Protein AF-A0A2W6S9N1-F1 (afdb_monomer)

Secondary structure (DSSP, 8-state):
--HHHHHHHHHHHHHHHHHHHHHHHT-SSHHHHHHHHHHHHHHHHHHHHHHHHHHIIIIIHHHHHHSS-GGGHHHHHHHHHHHHHHHHHHHHHHHHHTT----HHHHHHHHHHHHHHHHHHHHHHT-HHHHHHHT-EETTEEHHHHHHHHHHHHHHHHHHHHHHTT--

Solvent-accessible surface area (backbone atoms only — not comparable to full-atom values): 8745 Å² total; per-residue (Å²): 139,64,63,78,79,49,43,66,56,59,50,49,38,53,49,32,21,54,38,18,49,56,24,24,77,51,34,94,36,76,23,14,21,52,37,18,47,49,35,19,50,51,34,50,53,50,47,50,52,54,49,50,58,54,48,47,65,64,57,46,46,61,53,20,64,76,68,66,54,55,79,51,54,56,58,53,48,28,52,49,40,50,50,52,46,54,52,50,51,53,53,49,55,54,46,63,73,67,68,39,82,30,57,76,51,32,53,51,32,37,52,38,49,50,51,49,45,50,51,51,35,51,59,47,63,55,45,67,72,60,49,55,60,39,62,38,64,64,80,99,42,42,42,49,58,53,54,53,50,52,40,48,50,51,35,37,52,38,23,54,52,44,53,57,66,78,79,113

Foldseek 3Di:
DCVVVCVVVLVLLVLLLVLLCVLLVLAPAPLLNLLSPLLSVLSVLVSVLVVLVVCCVPPVVVVCVVVVVVVCSLVVSLVSLVVSLVVLVVSVVVSVVVVSDDDPLSVVLSVLSNVLSVLSNCVSNPPVVVVVQQQDDPDPDGNVVVSNCVSSVSSSVSSVVSNVVNVD

Structure (mmCIF, N/CA/C/O backbone):
data_AF-A0A2W6S9N1-F1
#
_entry.id   AF-A0A2W6S9N1-F1
#
loop_
_atom_site.group_PDB
_atom_site.id
_atom_site.type_symbol
_atom_site.label_atom_id
_atom_site.label_alt_id
_atom_site.label_comp_id
_atom_site.label_asym_id
_atom_site.label_entity_id
_atom_site.label_seq_id
_atom_site.pdbx_PDB_ins_code
_atom_site.Cartn_x
_atom_site.Cartn_y
_atom_site.Cartn_z
_atom_site.occupancy
_atom_site.B_iso_or_equiv
_atom_site.auth_seq_id
_atom_site.auth_comp_id
_atom_site.auth_asym_id
_atom_site.auth_atom_id
_atom_site.pdbx_PDB_model_num
ATOM 1 N N . MET A 1 1 ? -0.135 9.521 -24.027 1.00 47.09 1 MET A N 1
ATOM 2 C CA . MET A 1 1 ? -0.986 9.809 -22.852 1.00 47.09 1 MET A CA 1
ATOM 3 C C . MET A 1 1 ? -1.585 8.495 -22.353 1.00 47.09 1 MET A C 1
ATOM 5 O O . MET A 1 1 ? -2.661 8.127 -22.794 1.00 47.09 1 MET A O 1
ATOM 9 N N . ASP A 1 2 ? -0.887 7.772 -21.468 1.00 56.91 2 ASP A N 1
ATOM 10 C CA . ASP A 1 2 ? -1.373 6.517 -20.845 1.00 56.91 2 ASP A CA 1
ATOM 11 C C . ASP A 1 2 ? -1.756 6.694 -19.357 1.00 56.91 2 ASP A C 1
ATOM 13 O O . ASP A 1 2 ? -2.101 5.728 -18.682 1.00 56.91 2 ASP A O 1
ATOM 17 N N . LEU A 1 3 ? -1.753 7.930 -18.835 1.00 56.88 3 LEU A N 1
ATOM 18 C CA . LEU A 1 3 ? -2.130 8.256 -17.447 1.00 56.88 3 LEU A CA 1
ATOM 19 C C . LEU A 1 3 ? -3.513 7.707 -17.059 1.00 56.88 3 LEU A C 1
ATOM 21 O O . LEU A 1 3 ? -3.687 7.195 -15.955 1.00 56.88 3 LEU A O 1
ATOM 25 N N . LEU A 1 4 ? -4.472 7.724 -17.991 1.00 62.16 4 LEU A N 1
ATOM 26 C CA . LEU A 1 4 ? -5.823 7.189 -17.780 1.00 62.16 4 LEU A CA 1
ATOM 27 C C . LEU A 1 4 ? -5.837 5.682 -17.483 1.00 62.16 4 LEU A C 1
ATOM 29 O O . LEU A 1 4 ? -6.702 5.219 -16.746 1.00 62.16 4 LEU A O 1
ATOM 33 N N . ARG A 1 5 ? -4.868 4.911 -17.998 1.00 69.12 5 ARG A N 1
ATOM 34 C CA . ARG A 1 5 ? -4.779 3.463 -17.738 1.00 69.12 5 ARG A CA 1
ATOM 35 C C . ARG A 1 5 ? -4.279 3.152 -16.329 1.00 69.12 5 ARG A C 1
ATOM 37 O O . ARG A 1 5 ? -4.598 2.093 -15.794 1.00 69.12 5 ARG A O 1
ATOM 44 N N . PHE A 1 6 ? -3.520 4.067 -15.725 1.00 73.38 6 PHE A N 1
ATOM 45 C CA . PHE A 1 6 ? -2.948 3.891 -14.388 1.00 73.38 6 PHE A CA 1
ATOM 46 C C . PHE A 1 6 ? -3.703 4.649 -13.292 1.00 73.38 6 PHE A C 1
ATOM 48 O O . PHE A 1 6 ? -3.564 4.303 -12.118 1.00 73.38 6 PHE A O 1
ATOM 55 N N . ALA A 1 7 ? -4.554 5.614 -13.658 1.00 77.69 7 ALA A N 1
ATOM 56 C CA . ALA A 1 7 ? -5.423 6.355 -12.742 1.00 77.69 7 ALA A CA 1
ATOM 57 C C . ALA A 1 7 ? -6.192 5.467 -11.738 1.00 77.69 7 ALA A C 1
ATOM 59 O O . ALA A 1 7 ? -6.211 5.824 -10.557 1.00 77.69 7 ALA A O 1
ATOM 60 N N . PRO A 1 8 ? -6.736 4.287 -12.115 1.00 84.19 8 PRO A N 1
ATOM 61 C CA . PRO A 1 8 ? -7.420 3.414 -11.162 1.00 84.19 8 PRO A CA 1
ATOM 62 C C . PRO A 1 8 ? -6.541 2.974 -9.985 1.00 84.19 8 PRO A C 1
ATOM 64 O O . PRO A 1 8 ? -7.036 2.846 -8.870 1.00 84.19 8 PRO A O 1
ATOM 67 N N . PHE A 1 9 ? -5.233 2.789 -10.197 1.00 85.62 9 PHE A N 1
ATOM 68 C CA . PHE A 1 9 ? -4.315 2.405 -9.124 1.00 85.62 9 PHE A CA 1
ATOM 69 C C . PHE A 1 9 ? -4.069 3.568 -8.169 1.00 85.62 9 PHE A C 1
ATOM 71 O O . PHE A 1 9 ? -4.184 3.387 -6.963 1.00 85.62 9 PHE A O 1
ATOM 78 N N . PHE A 1 10 ? -3.797 4.770 -8.684 1.00 87.06 10 PHE A N 1
ATOM 79 C CA . PHE A 1 10 ? -3.627 5.958 -7.839 1.00 87.06 10 PHE A CA 1
ATOM 80 C C . PHE A 1 10 ? -4.865 6.206 -6.972 1.00 87.06 10 PHE A C 1
ATOM 82 O O . PHE A 1 10 ? -4.745 6.420 -5.766 1.00 87.06 10 PHE A O 1
ATOM 89 N N . ILE A 1 11 ? -6.054 6.083 -7.571 1.00 89.56 11 ILE A N 1
ATOM 90 C CA . ILE A 1 11 ? -7.327 6.186 -6.857 1.00 89.56 11 ILE A CA 1
ATOM 91 C C . ILE A 1 11 ? -7.436 5.086 -5.797 1.00 89.56 11 ILE A C 1
ATOM 93 O O . ILE A 1 11 ? -7.769 5.389 -4.656 1.00 89.56 11 ILE A O 1
ATOM 97 N N . ALA A 1 12 ? -7.115 3.830 -6.123 1.00 91.75 12 ALA A N 1
ATOM 98 C CA . ALA A 1 12 ? -7.191 2.724 -5.169 1.00 91.75 12 ALA A CA 1
ATOM 99 C C . ALA A 1 12 ? -6.290 2.940 -3.939 1.00 91.75 12 ALA A C 1
ATOM 101 O O . ALA A 1 12 ? -6.754 2.765 -2.813 1.00 91.75 12 ALA A O 1
ATOM 102 N N . TYR A 1 13 ? -5.039 3.372 -4.128 1.00 91.25 13 TYR A N 1
ATOM 103 C CA . TYR A 1 13 ? -4.127 3.683 -3.018 1.00 91.25 13 TYR A CA 1
ATOM 104 C C . TYR A 1 13 ? -4.609 4.876 -2.193 1.00 91.25 13 TYR A C 1
ATOM 106 O O . TYR A 1 13 ? -4.607 4.807 -0.964 1.00 91.25 13 TYR A O 1
ATOM 114 N N . ALA A 1 14 ? -5.059 5.951 -2.847 1.00 92.19 14 ALA A N 1
ATOM 115 C CA . ALA A 1 14 ? -5.585 7.126 -2.159 1.00 92.19 14 ALA A CA 1
ATOM 116 C C . ALA A 1 14 ? -6.833 6.779 -1.332 1.00 92.19 14 ALA A C 1
ATOM 118 O O . ALA A 1 14 ? -6.927 7.143 -0.159 1.00 92.19 14 ALA A O 1
ATOM 119 N N . VAL A 1 15 ? -7.764 6.010 -1.904 1.00 94.75 15 VAL A N 1
ATOM 120 C CA . VAL A 1 15 ? -8.954 5.515 -1.204 1.00 94.75 15 VAL A CA 1
ATOM 121 C C . VAL A 1 15 ? -8.553 4.626 -0.028 1.00 94.75 15 VAL A C 1
ATOM 123 O O . VAL A 1 15 ? -9.042 4.845 1.078 1.00 94.75 15 VAL A O 1
ATOM 126 N N . ALA A 1 16 ? -7.634 3.677 -0.215 1.00 94.38 16 ALA A N 1
ATOM 127 C CA . ALA A 1 16 ? -7.158 2.806 0.858 1.00 94.38 16 ALA A CA 1
ATOM 128 C C . ALA A 1 16 ? -6.504 3.593 2.005 1.00 94.38 16 ALA A C 1
ATOM 130 O O . ALA A 1 16 ? -6.765 3.309 3.177 1.00 94.38 16 ALA A O 1
ATOM 131 N N . ALA A 1 17 ? -5.703 4.613 1.688 1.00 93.62 17 ALA A N 1
ATOM 132 C CA . ALA A 1 17 ? -5.088 5.490 2.678 1.00 93.62 17 ALA A CA 1
ATOM 133 C C . ALA A 1 17 ? -6.151 6.284 3.454 1.00 93.62 17 ALA A C 1
ATOM 135 O O . ALA A 1 17 ? -6.155 6.269 4.684 1.00 93.62 17 ALA A O 1
ATOM 136 N N . LEU A 1 18 ? -7.114 6.900 2.758 1.00 94.62 18 LEU A N 1
ATOM 137 C CA . LEU A 1 18 ? -8.213 7.646 3.384 1.00 94.62 18 LEU A CA 1
ATOM 138 C C . LEU A 1 18 ? -9.111 6.756 4.253 1.00 94.62 18 LEU A C 1
ATOM 140 O O . LEU A 1 18 ? -9.540 7.171 5.331 1.00 94.62 18 LEU A O 1
ATOM 144 N N . LEU A 1 19 ? -9.410 5.536 3.806 1.00 94.75 19 LEU A N 1
ATOM 145 C CA . LEU A 1 19 ? -10.167 4.562 4.592 1.00 94.75 19 LEU A CA 1
ATOM 146 C C . LEU A 1 19 ? -9.383 4.116 5.829 1.00 94.75 19 LEU A C 1
ATOM 148 O O . LEU A 1 19 ? -9.977 3.989 6.896 1.00 94.75 19 LEU A O 1
ATOM 152 N N . SER A 1 20 ? -8.064 3.949 5.719 1.00 93.25 20 SER A N 1
ATOM 153 C CA . SER A 1 20 ? -7.189 3.603 6.848 1.00 93.25 20 SER A CA 1
ATOM 154 C C . SER A 1 20 ? -7.103 4.734 7.882 1.00 93.25 20 SER A C 1
ATOM 156 O O . SER A 1 20 ? -7.130 4.479 9.086 1.00 93.25 20 SER A O 1
ATOM 158 N N . ILE A 1 21 ? -7.088 5.996 7.436 1.00 93.75 21 ILE A N 1
ATOM 159 C CA . ILE A 1 21 ? -7.209 7.162 8.328 1.00 93.75 21 ILE A CA 1
ATOM 160 C C . ILE A 1 21 ? -8.554 7.111 9.053 1.00 93.75 21 ILE A C 1
ATOM 162 O O . ILE A 1 21 ? -8.587 7.124 10.276 1.00 93.75 21 ILE A O 1
ATOM 166 N N . ARG A 1 22 ? -9.666 6.933 8.334 1.00 93.19 22 ARG A N 1
ATOM 167 C CA . ARG A 1 22 ? -10.991 6.827 8.969 1.00 93.19 22 ARG A CA 1
ATOM 168 C C . ARG A 1 22 ? -11.123 5.627 9.915 1.00 93.19 22 ARG A C 1
ATOM 170 O O . ARG A 1 22 ? -11.847 5.701 10.904 1.00 93.19 22 ARG A O 1
ATOM 177 N N . ALA A 1 23 ? -10.449 4.517 9.626 1.00 91.31 23 ALA A N 1
ATOM 178 C CA . ALA A 1 23 ? -10.408 3.345 10.498 1.00 91.31 23 ALA A CA 1
ATOM 179 C C . ALA A 1 23 ? -9.583 3.590 11.774 1.00 91.31 23 ALA A C 1
ATOM 181 O O . ALA A 1 23 ? -9.795 2.911 12.775 1.00 91.31 23 ALA A O 1
ATOM 182 N N . THR A 1 24 ? -8.687 4.585 11.769 1.00 91.00 24 THR A N 1
ATOM 183 C CA . THR A 1 24 ? -7.970 5.037 12.970 1.00 91.00 24 THR A CA 1
ATOM 184 C C . THR A 1 24 ? -8.934 5.625 13.991 1.00 91.00 24 THR A C 1
ATOM 186 O O . THR A 1 24 ? -8.830 5.308 15.174 1.00 91.00 24 THR A O 1
ATOM 189 N N . ASP A 1 25 ? -9.876 6.459 13.556 1.00 89.31 25 ASP A N 1
ATOM 190 C CA . ASP A 1 25 ? -10.799 7.132 14.476 1.00 89.31 25 ASP A CA 1
ATOM 191 C C . ASP A 1 25 ? -11.795 6.142 15.090 1.00 89.31 25 ASP A C 1
ATOM 193 O O . ASP A 1 25 ? -12.089 6.224 16.281 1.00 89.31 25 ASP A O 1
ATOM 197 N N . ARG A 1 26 ? -12.205 5.141 14.302 1.00 86.62 26 ARG A N 1
ATOM 198 C CA . ARG A 1 26 ? -13.137 4.069 14.695 1.00 86.62 26 ARG A CA 1
ATOM 199 C C . ARG A 1 26 ? -12.477 2.864 15.368 1.00 86.62 26 ARG A C 1
ATOM 201 O O . ARG A 1 26 ? -13.141 1.886 15.689 1.00 86.62 26 ARG A O 1
ATOM 208 N N . ALA A 1 27 ? -11.155 2.867 15.536 1.00 87.00 27 ALA A N 1
ATOM 209 C CA . ALA A 1 27 ? -10.476 1.705 16.093 1.00 87.00 27 ALA A CA 1
ATOM 210 C C . ALA A 1 27 ? -10.731 1.597 17.613 1.00 87.00 27 ALA A C 1
ATOM 212 O O . ALA A 1 27 ? -10.460 2.553 18.349 1.00 87.00 27 ALA A O 1
ATOM 213 N N . PRO A 1 28 ? -11.128 0.414 18.122 1.00 82.31 28 PRO A N 1
ATOM 214 C CA . PRO A 1 28 ? -11.598 0.253 19.501 1.00 82.31 28 PRO A CA 1
ATOM 215 C C . PRO A 1 28 ? -10.488 0.395 20.548 1.00 82.31 28 PRO A C 1
ATOM 217 O O . PRO A 1 28 ? -10.752 0.653 21.715 1.00 82.31 28 PRO A O 1
ATOM 220 N N . SER A 1 29 ? -9.220 0.237 20.156 1.00 84.88 29 SER A N 1
ATOM 221 C CA . SER A 1 29 ? -8.083 0.291 21.080 1.00 84.88 29 SER A CA 1
ATOM 222 C C . SER A 1 29 ? -6.999 1.243 20.578 1.00 84.88 29 SER A C 1
ATOM 224 O O . SER A 1 29 ? -6.764 1.302 19.368 1.00 84.88 29 SER A O 1
ATOM 226 N N . PRO A 1 30 ? -6.265 1.939 21.469 1.00 84.81 30 PRO A N 1
ATOM 227 C CA . PRO A 1 30 ? -5.152 2.811 21.082 1.00 84.81 30 PRO A CA 1
ATOM 228 C C . PRO A 1 30 ? -4.099 2.105 20.218 1.00 84.81 30 PRO A C 1
ATOM 230 O O . PRO A 1 30 ? -3.519 2.719 19.325 1.00 84.81 30 PRO A O 1
ATOM 233 N N . GLY A 1 31 ? -3.883 0.806 20.451 1.00 85.00 31 GLY A N 1
ATOM 234 C CA . GLY A 1 31 ? -3.014 -0.030 19.628 1.00 85.00 31 GLY A CA 1
ATOM 235 C C . GLY A 1 31 ? -3.509 -0.165 18.188 1.00 85.00 31 GLY A C 1
ATOM 236 O O . GLY A 1 31 ? -2.766 0.126 17.2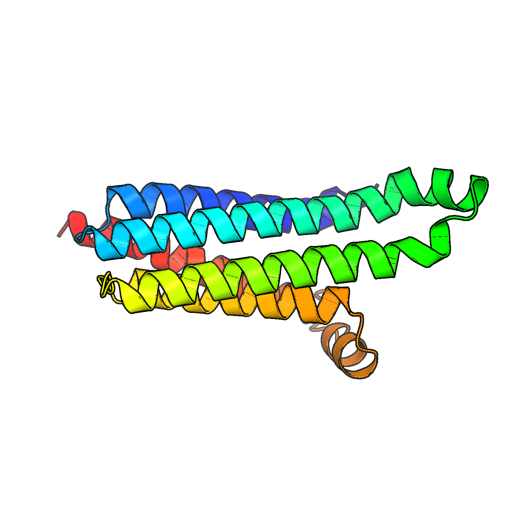54 1.00 85.00 31 GLY A O 1
ATOM 237 N N . ALA A 1 32 ? -4.792 -0.493 18.001 1.00 86.75 32 ALA A N 1
ATOM 238 C CA . ALA A 1 32 ? -5.407 -0.562 16.674 1.00 86.75 32 ALA A CA 1
ATOM 239 C C . ALA A 1 32 ? -5.331 0.783 15.930 1.00 86.75 32 ALA A C 1
ATOM 241 O O . ALA A 1 32 ? -5.039 0.801 14.736 1.00 86.75 32 ALA A O 1
ATOM 242 N N . ARG A 1 33 ? -5.516 1.912 16.633 1.00 88.94 33 ARG A N 1
ATOM 243 C CA . ARG A 1 33 ? -5.376 3.256 16.038 1.00 88.94 33 ARG A CA 1
ATOM 244 C C . ARG A 1 33 ? -3.959 3.489 15.518 1.00 88.94 33 ARG A C 1
ATOM 246 O O . ARG A 1 33 ? -3.785 3.959 14.399 1.00 88.94 33 ARG A O 1
ATOM 253 N N . ARG A 1 34 ? -2.935 3.135 16.305 1.00 88.69 34 ARG A N 1
ATOM 254 C CA . ARG A 1 34 ? -1.527 3.251 15.878 1.00 88.69 34 ARG A CA 1
ATOM 255 C C . ARG A 1 34 ? -1.252 2.404 14.638 1.00 88.69 34 ARG A C 1
ATOM 257 O O . ARG A 1 34 ? -0.652 2.912 13.699 1.00 88.69 34 ARG A O 1
ATOM 264 N N . LEU A 1 35 ? -1.741 1.163 14.606 1.00 89.38 35 LEU A N 1
ATOM 265 C CA . LEU A 1 35 ? -1.588 0.279 13.447 1.00 89.38 35 LEU A CA 1
ATOM 266 C C . LEU A 1 35 ? -2.242 0.869 12.188 1.00 89.38 35 LEU A C 1
ATOM 268 O O . LEU A 1 35 ? -1.603 0.901 11.140 1.00 89.38 35 LEU A O 1
ATOM 272 N N . TRP A 1 36 ? -3.464 1.399 12.285 1.00 92.56 36 TRP A N 1
ATOM 273 C CA . TRP A 1 36 ? -4.141 2.037 11.151 1.00 92.56 36 TRP A CA 1
ATOM 274 C C . TRP A 1 36 ? -3.429 3.298 10.647 1.00 92.56 36 TRP A C 1
ATOM 276 O O . TRP A 1 36 ? -3.312 3.479 9.434 1.00 92.56 36 TRP A O 1
ATOM 286 N N . ARG A 1 37 ? -2.865 4.119 11.546 1.00 91.25 37 ARG A N 1
ATOM 287 C CA . ARG A 1 37 ? -2.001 5.252 11.160 1.00 91.25 37 ARG A CA 1
ATOM 288 C C . ARG A 1 37 ? -0.767 4.785 10.401 1.00 91.25 37 ARG A C 1
ATOM 290 O O . ARG A 1 37 ? -0.412 5.383 9.391 1.00 91.25 37 ARG A O 1
ATOM 297 N N . THR A 1 38 ? -0.132 3.708 10.855 1.00 90.25 38 THR A N 1
ATOM 298 C CA . THR A 1 38 ? 1.019 3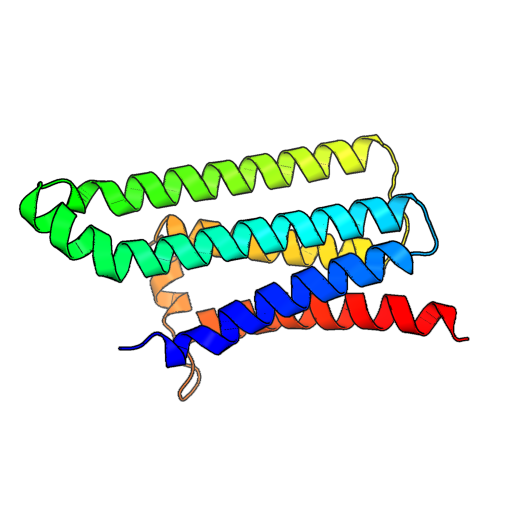.121 10.162 1.00 90.25 38 THR A CA 1
ATOM 299 C C . THR A 1 38 ? 0.638 2.589 8.786 1.00 90.25 38 THR A C 1
ATOM 301 O O . THR A 1 38 ? 1.352 2.859 7.828 1.00 90.25 38 THR A O 1
ATOM 304 N N . VAL A 1 39 ? -0.498 1.899 8.652 1.00 92.12 39 VAL A N 1
ATOM 305 C CA . VAL A 1 39 ? -1.008 1.448 7.345 1.00 92.12 39 VAL A CA 1
ATOM 306 C C . VAL A 1 39 ? -1.241 2.636 6.411 1.00 92.12 39 VAL A C 1
ATOM 308 O O . VAL A 1 39 ? -0.766 2.616 5.279 1.00 92.12 39 VAL A O 1
ATOM 311 N N . ALA A 1 40 ? -1.913 3.690 6.884 1.00 93.88 40 ALA A N 1
ATOM 312 C CA . ALA A 1 40 ? -2.147 4.898 6.095 1.00 93.88 40 ALA A CA 1
ATOM 313 C C . ALA A 1 40 ? -0.834 5.558 5.644 1.00 93.88 40 ALA A C 1
ATOM 315 O O . ALA A 1 40 ? -0.701 5.928 4.479 1.00 93.88 40 ALA A O 1
ATOM 316 N N . PHE A 1 41 ? 0.146 5.653 6.547 1.00 91.75 41 PHE A N 1
ATOM 317 C CA . PHE A 1 41 ? 1.473 6.181 6.241 1.00 91.75 41 PHE A CA 1
ATOM 318 C C . PHE A 1 41 ? 2.192 5.349 5.169 1.00 91.75 41 PHE A C 1
ATOM 320 O O . PHE A 1 41 ? 2.675 5.908 4.188 1.00 91.75 41 PHE A O 1
ATOM 327 N N . LEU A 1 42 ? 2.210 4.017 5.304 1.00 90.44 42 LEU A N 1
ATOM 328 C CA . LEU A 1 42 ? 2.825 3.124 4.316 1.00 90.44 42 LEU A CA 1
ATOM 329 C C . LEU A 1 42 ? 2.143 3.220 2.945 1.00 90.44 42 LEU A C 1
ATOM 331 O O . LEU A 1 42 ? 2.825 3.250 1.925 1.00 90.44 42 LEU A O 1
ATOM 335 N N . LEU A 1 43 ? 0.811 3.309 2.903 1.00 92.50 43 LEU A N 1
ATOM 336 C CA . LEU A 1 43 ? 0.067 3.472 1.651 1.00 92.50 43 LEU A CA 1
ATOM 337 C C . LEU A 1 43 ? 0.355 4.813 0.970 1.00 92.50 43 LEU A C 1
ATOM 339 O O . LEU A 1 43 ? 0.487 4.850 -0.250 1.00 92.50 43 LEU A O 1
ATOM 343 N N . ALA A 1 44 ? 0.481 5.901 1.735 1.00 90.69 44 ALA A N 1
ATOM 344 C CA . ALA A 1 44 ? 0.863 7.204 1.193 1.00 90.69 44 ALA A CA 1
ATOM 345 C C . ALA A 1 44 ? 2.285 7.176 0.612 1.00 90.69 44 ALA A C 1
ATOM 347 O O . ALA A 1 44 ? 2.532 7.698 -0.472 1.00 90.69 44 ALA A O 1
ATOM 348 N N . LEU A 1 45 ? 3.207 6.509 1.303 1.00 86.38 45 LEU A N 1
ATOM 349 C CA . LEU A 1 45 ? 4.584 6.329 0.858 1.00 86.38 45 LEU A CA 1
ATOM 350 C C . LEU A 1 45 ? 4.664 5.518 -0.446 1.00 86.38 45 LEU A C 1
ATOM 352 O O . LEU A 1 45 ? 5.367 5.906 -1.375 1.00 86.38 45 LEU A O 1
ATOM 356 N N . LEU A 1 46 ? 3.878 4.443 -0.547 1.00 88.38 46 LEU A N 1
ATOM 357 C CA . LEU A 1 46 ? 3.744 3.644 -1.767 1.00 88.38 46 LEU A CA 1
ATOM 358 C C . LEU A 1 46 ? 3.071 4.406 -2.914 1.00 88.38 46 LEU A C 1
ATOM 360 O O . LEU A 1 46 ? 3.433 4.228 -4.072 1.00 88.38 46 LEU A O 1
ATOM 364 N N . LEU A 1 47 ? 2.110 5.281 -2.612 1.00 89.25 47 LEU A N 1
ATOM 365 C CA . LEU A 1 47 ? 1.496 6.152 -3.612 1.00 89.25 47 LEU A CA 1
ATOM 366 C C . LEU A 1 47 ? 2.530 7.113 -4.219 1.00 89.25 47 LEU A C 1
ATOM 368 O O . LEU A 1 47 ? 2.544 7.306 -5.435 1.00 89.25 47 LEU A O 1
ATOM 372 N N . ILE A 1 48 ? 3.403 7.684 -3.382 1.00 84.50 48 ILE A N 1
ATOM 373 C CA . ILE A 1 48 ? 4.506 8.548 -3.823 1.00 84.50 48 ILE A CA 1
ATOM 374 C C . ILE A 1 48 ? 5.506 7.748 -4.658 1.00 84.50 48 ILE A C 1
ATOM 376 O O . ILE A 1 48 ? 5.872 8.190 -5.741 1.00 84.50 48 ILE A O 1
ATOM 380 N N . GLU A 1 49 ? 5.912 6.565 -4.195 1.00 83.06 49 GLU A N 1
ATOM 381 C CA . GLU A 1 49 ? 6.796 5.656 -4.936 1.00 83.06 49 GLU A CA 1
ATOM 382 C C . GLU A 1 49 ? 6.255 5.373 -6.342 1.00 83.06 49 GLU A C 1
ATOM 384 O O . GLU A 1 49 ? 6.945 5.584 -7.341 1.00 83.06 49 GLU A O 1
ATOM 389 N N . LYS A 1 50 ? 4.969 5.028 -6.435 1.00 83.38 50 LYS A N 1
ATOM 390 C CA . LYS A 1 50 ? 4.314 4.748 -7.710 1.00 83.38 50 LYS A CA 1
ATOM 391 C C . LYS A 1 50 ? 4.200 5.983 -8.600 1.00 83.38 50 LYS A C 1
ATOM 393 O O . LYS A 1 50 ? 4.338 5.877 -9.820 1.00 83.38 50 LYS A O 1
ATOM 398 N N . ALA A 1 51 ? 3.958 7.153 -8.010 1.00 82.06 51 ALA A N 1
ATOM 399 C CA . ALA A 1 51 ? 3.970 8.415 -8.740 1.00 82.06 51 ALA A CA 1
ATOM 400 C C . ALA A 1 51 ? 5.365 8.705 -9.307 1.00 82.06 51 ALA A C 1
ATOM 402 O O . ALA A 1 51 ? 5.463 9.055 -10.480 1.00 82.06 51 ALA A O 1
ATOM 403 N N . LEU A 1 52 ? 6.424 8.488 -8.519 1.00 76.12 52 LEU A N 1
ATOM 404 C CA . LEU A 1 52 ? 7.816 8.662 -8.935 1.00 76.12 52 LEU A CA 1
ATOM 405 C C . LEU A 1 52 ? 8.213 7.704 -10.056 1.00 76.12 52 LEU A C 1
ATOM 407 O O . LEU A 1 52 ? 8.896 8.122 -10.989 1.00 76.12 52 LEU A O 1
ATOM 411 N N . GLU A 1 53 ? 7.774 6.442 -10.018 1.00 74.44 53 GLU A N 1
ATOM 412 C CA . GLU A 1 53 ? 8.016 5.514 -11.126 1.00 74.44 53 GLU A CA 1
ATOM 413 C C . GLU A 1 53 ? 7.423 6.038 -12.438 1.00 74.44 53 GLU A C 1
ATOM 415 O O . GLU A 1 53 ? 8.086 6.023 -13.477 1.00 74.44 53 GLU A O 1
ATOM 420 N N . GLN A 1 54 ? 6.196 6.558 -12.388 1.00 73.00 54 GLN A N 1
ATOM 421 C CA . GLN A 1 54 ? 5.502 7.061 -13.571 1.00 73.00 54 GLN A CA 1
ATOM 422 C C . GLN A 1 54 ? 6.034 8.421 -14.045 1.00 73.00 54 GLN A C 1
ATOM 424 O O . GLN A 1 54 ? 6.180 8.623 -15.247 1.00 73.00 54 GLN A O 1
ATOM 429 N N . THR A 1 55 ? 6.374 9.356 -13.155 1.00 66.94 55 THR A N 1
ATOM 430 C CA . THR A 1 55 ? 6.933 10.660 -13.561 1.00 66.94 55 THR A CA 1
ATOM 431 C C . THR A 1 55 ? 8.352 10.527 -14.119 1.00 66.94 55 THR A C 1
ATOM 433 O O . THR A 1 55 ? 8.665 11.152 -15.137 1.00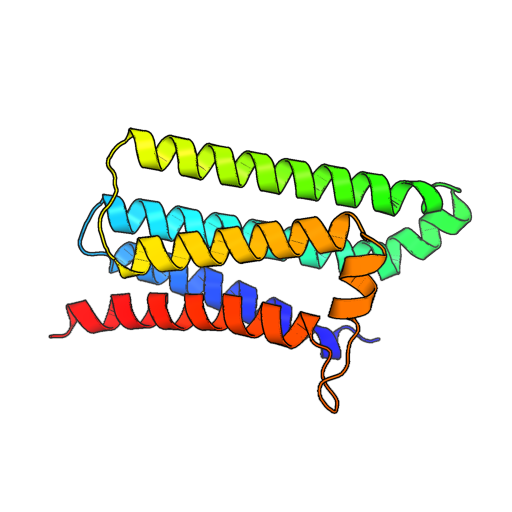 66.94 55 THR A O 1
ATOM 436 N N . MET A 1 56 ? 9.180 9.642 -13.546 1.00 57.66 56 MET A N 1
ATOM 437 C CA . MET A 1 56 ? 10.495 9.274 -14.096 1.00 57.66 56 MET A CA 1
ATOM 438 C C . MET A 1 56 ? 10.396 8.716 -15.526 1.00 57.66 56 MET A C 1
ATOM 440 O O . MET A 1 56 ? 11.254 8.993 -16.371 1.00 57.66 56 MET A O 1
ATOM 444 N N . LEU A 1 57 ? 9.332 7.964 -15.828 1.00 57.41 57 LEU A N 1
ATOM 445 C CA . LEU A 1 57 ? 9.080 7.419 -17.165 1.00 57.41 57 LEU A CA 1
ATOM 446 C C . LEU A 1 57 ? 8.783 8.502 -18.220 1.00 57.41 57 LEU A C 1
ATOM 448 O O . LEU A 1 57 ? 9.115 8.291 -19.384 1.00 57.41 57 LEU A O 1
ATOM 452 N N . PHE A 1 58 ? 8.206 9.654 -17.856 1.00 57.62 58 PHE A N 1
ATOM 453 C CA . PHE A 1 58 ? 7.742 10.649 -18.840 1.00 57.62 58 PHE A CA 1
ATOM 454 C C . PHE A 1 58 ? 8.613 11.907 -18.965 1.00 57.62 58 PHE A C 1
ATOM 456 O O . PHE A 1 58 ? 8.889 12.338 -20.089 1.00 57.62 58 PHE A O 1
ATOM 463 N N . GLU A 1 59 ? 9.038 12.512 -17.853 1.00 56.06 59 GLU A N 1
ATOM 464 C CA . GLU A 1 59 ? 9.746 13.805 -17.889 1.00 56.06 59 GLU A CA 1
ATOM 465 C C . GLU A 1 59 ? 11.259 13.639 -17.793 1.00 56.06 59 GLU A C 1
ATOM 467 O O . GLU A 1 59 ? 12.009 14.160 -18.621 1.00 56.06 59 GLU A O 1
ATOM 472 N N . ILE A 1 60 ? 11.710 12.806 -16.856 1.00 54.56 60 ILE A N 1
ATOM 473 C CA . ILE A 1 60 ? 13.138 12.557 -16.644 1.00 54.56 60 ILE A CA 1
ATOM 474 C C . ILE A 1 60 ? 13.712 11.731 -17.791 1.00 54.56 60 ILE A C 1
ATOM 476 O O . ILE A 1 60 ? 14.872 11.892 -18.116 1.00 54.56 60 ILE A O 1
ATOM 480 N N . THR A 1 61 ? 12.924 10.917 -18.495 1.00 54.44 61 THR A N 1
ATOM 481 C CA . THR A 1 61 ? 13.429 10.182 -19.669 1.00 54.44 61 THR A CA 1
ATOM 482 C C . THR A 1 61 ? 13.904 11.116 -20.789 1.00 54.44 61 THR A C 1
ATOM 484 O O . THR A 1 61 ? 14.921 10.832 -21.410 1.00 54.44 61 THR A O 1
ATOM 487 N N . ARG A 1 62 ? 13.242 12.259 -21.021 1.00 61.66 62 ARG A N 1
ATOM 488 C CA . ARG A 1 62 ? 13.683 13.222 -22.047 1.00 61.66 62 ARG A CA 1
ATOM 489 C C . ARG A 1 62 ? 14.932 13.994 -21.620 1.00 61.66 62 ARG A C 1
ATOM 491 O O . ARG A 1 62 ? 15.877 14.064 -22.397 1.00 61.66 62 ARG A O 1
ATOM 498 N N . LEU A 1 63 ? 14.959 14.483 -20.379 1.00 59.94 63 LEU A N 1
ATOM 499 C CA . LEU A 1 63 ? 16.106 15.198 -19.801 1.00 59.94 63 LEU A CA 1
ATOM 500 C C . LEU A 1 63 ? 17.318 14.289 -19.531 1.00 59.94 63 LEU A C 1
ATOM 502 O O . LEU A 1 63 ? 18.456 14.689 -19.719 1.00 59.94 63 LEU A O 1
ATOM 506 N N . ALA A 1 64 ? 17.107 13.040 -19.126 1.00 55.28 64 ALA A N 1
ATOM 507 C CA . ALA A 1 64 ? 18.182 12.107 -18.797 1.00 55.28 64 ALA A CA 1
ATOM 508 C C . ALA A 1 64 ? 18.813 11.454 -20.034 1.00 55.28 64 ALA A C 1
ATOM 510 O O . ALA A 1 64 ? 19.935 10.959 -19.938 1.00 55.28 64 ALA A O 1
ATOM 511 N N . ILE A 1 65 ? 18.121 11.438 -21.183 1.00 62.94 65 ILE A N 1
ATOM 512 C CA . ILE A 1 65 ? 18.740 11.110 -22.477 1.00 62.94 65 ILE A CA 1
ATOM 513 C C . ILE A 1 65 ? 19.633 12.271 -22.933 1.00 62.94 65 ILE A C 1
ATOM 515 O O . ILE A 1 65 ? 20.734 12.012 -23.407 1.00 62.94 65 ILE A O 1
ATOM 519 N N . SER A 1 66 ? 19.208 13.529 -22.746 1.00 68.19 66 SER A N 1
ATOM 520 C CA . SER A 1 66 ? 20.039 14.693 -23.089 1.00 68.19 66 SER A CA 1
ATOM 521 C C . SER A 1 66 ? 21.225 14.901 -22.138 1.00 68.19 66 SER A C 1
ATOM 523 O O . SER A 1 66 ? 22.284 15.315 -22.589 1.00 68.19 66 SER A O 1
ATOM 525 N N . GLU A 1 67 ? 21.076 14.574 -20.851 1.00 70.31 67 GLU A N 1
ATOM 526 C CA . GLU A 1 67 ? 22.100 14.755 -19.800 1.00 70.31 67 GLU A CA 1
ATOM 527 C C . GLU A 1 67 ? 22.915 13.471 -19.512 1.00 70.31 67 GLU A C 1
ATOM 529 O O . GLU A 1 67 ? 23.806 13.456 -18.666 1.00 70.31 67 GLU A O 1
ATOM 534 N N . GLY A 1 68 ? 22.607 12.346 -20.169 1.00 67.25 68 GLY A N 1
ATOM 535 C CA . GLY A 1 68 ? 23.332 11.073 -20.016 1.00 67.25 68 GLY A CA 1
ATOM 536 C C . GLY A 1 68 ? 23.071 10.293 -18.715 1.00 67.25 68 GLY A C 1
ATOM 537 O O . GLY A 1 68 ? 23.616 9.206 -18.533 1.00 67.25 68 GLY A O 1
ATOM 538 N N . TRP A 1 69 ? 22.219 10.783 -17.808 1.00 67.12 69 TRP A N 1
ATOM 539 C CA . TRP A 1 69 ? 21.943 10.141 -16.508 1.00 67.12 69 TRP A CA 1
ATOM 540 C C . TRP A 1 69 ? 20.904 9.014 -16.575 1.00 67.12 69 TRP A C 1
ATOM 542 O O . TRP A 1 69 ? 20.613 8.362 -15.567 1.00 67.12 69 TRP A O 1
ATOM 552 N N . TYR A 1 70 ? 20.361 8.735 -17.766 1.00 59.72 70 TYR A N 1
ATOM 553 C CA . TYR A 1 70 ? 19.368 7.684 -17.997 1.00 59.72 70 TYR A CA 1
ATOM 554 C C . TYR A 1 70 ? 19.730 6.319 -17.372 1.00 59.72 70 TYR A C 1
ATOM 556 O O . TYR A 1 70 ? 18.817 5.679 -16.838 1.00 59.72 70 TYR A O 1
ATOM 564 N N . PRO A 1 71 ? 20.997 5.846 -17.359 1.00 64.81 71 PRO A N 1
ATOM 565 C CA . PRO A 1 71 ? 21.356 4.556 -16.763 1.00 64.81 71 PRO A CA 1
ATOM 566 C C . PR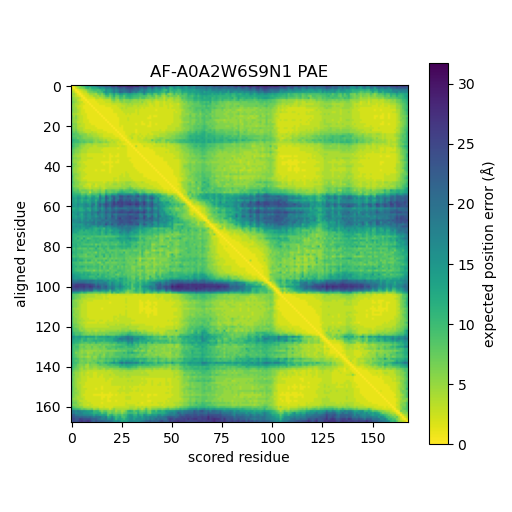O A 1 71 ? 21.078 4.461 -15.252 1.00 64.81 71 PRO A C 1
ATOM 568 O O . PRO A 1 71 ? 20.714 3.392 -14.763 1.00 64.81 71 PRO A O 1
ATOM 571 N N . TYR A 1 72 ? 21.180 5.571 -14.515 1.00 64.44 72 TYR A N 1
ATOM 572 C CA . TYR A 1 72 ? 21.126 5.588 -13.046 1.00 64.44 72 TYR A CA 1
ATOM 573 C C . TYR A 1 72 ? 19.700 5.552 -12.473 1.00 64.44 72 TYR A C 1
ATOM 575 O O . TYR A 1 72 ? 19.511 5.304 -11.282 1.00 64.44 72 TYR A O 1
ATOM 583 N N . ARG A 1 73 ? 18.669 5.722 -13.312 1.00 66.50 73 ARG A N 1
ATOM 584 C CA . ARG A 1 73 ? 17.257 5.780 -12.881 1.00 66.50 73 ARG A CA 1
ATOM 585 C C . ARG A 1 73 ? 16.808 4.555 -12.078 1.00 66.50 73 ARG A C 1
ATOM 587 O O . ARG A 1 73 ? 16.157 4.696 -11.047 1.00 66.50 73 ARG A O 1
ATOM 594 N N . ARG A 1 74 ? 17.210 3.355 -12.518 1.00 66.00 74 ARG A N 1
ATOM 595 C CA . ARG A 1 74 ? 16.869 2.097 -11.835 1.00 66.00 74 ARG A CA 1
ATOM 596 C C . ARG A 1 74 ? 17.566 1.986 -10.485 1.00 66.00 74 ARG A C 1
ATOM 598 O O . ARG A 1 74 ? 16.977 1.472 -9.546 1.00 66.00 74 ARG A O 1
ATOM 605 N N . GLN A 1 75 ? 18.795 2.491 -10.377 1.00 70.06 75 GLN A N 1
ATOM 606 C CA . GLN A 1 75 ? 19.556 2.457 -9.128 1.00 70.06 75 GLN A CA 1
ATOM 607 C C . GLN A 1 75 ? 18.938 3.390 -8.082 1.00 70.06 75 GLN A C 1
ATOM 609 O O . GLN A 1 75 ? 18.796 2.996 -6.930 1.00 70.06 75 GLN A O 1
ATOM 614 N N . ILE A 1 76 ? 18.497 4.585 -8.490 1.00 69.62 76 ILE A N 1
ATOM 615 C CA . ILE A 1 76 ? 17.822 5.540 -7.599 1.00 69.62 76 ILE A CA 1
ATOM 616 C C . ILE A 1 76 ? 16.465 4.993 -7.139 1.00 69.62 76 ILE A C 1
ATOM 618 O O . ILE A 1 76 ? 16.163 5.043 -5.949 1.00 69.62 76 ILE A O 1
ATOM 622 N N . GLN A 1 77 ? 15.665 4.430 -8.052 1.00 68.12 77 GLN A N 1
ATOM 623 C CA . GLN A 1 77 ? 14.391 3.793 -7.698 1.00 68.12 77 GLN A CA 1
ATOM 624 C C . GLN A 1 77 ? 14.601 2.615 -6.746 1.00 68.12 77 GLN A C 1
ATOM 626 O O . GLN A 1 77 ? 13.964 2.561 -5.698 1.00 68.12 77 GLN A O 1
ATOM 631 N N . ALA A 1 78 ? 15.540 1.719 -7.050 1.00 71.56 78 ALA A N 1
ATOM 632 C CA . ALA A 1 78 ? 15.856 0.597 -6.175 1.00 71.56 78 ALA A CA 1
ATOM 633 C C . ALA A 1 78 ? 16.304 1.072 -4.782 1.00 71.56 78 ALA A C 1
ATOM 635 O O . ALA A 1 78 ? 15.795 0.575 -3.781 1.00 71.56 78 ALA A O 1
ATOM 636 N N . ALA A 1 79 ? 17.195 2.066 -4.701 1.00 74.06 79 ALA A N 1
ATOM 637 C CA . ALA A 1 79 ? 17.661 2.616 -3.429 1.00 74.06 79 ALA A CA 1
ATOM 638 C C . ALA A 1 79 ? 16.524 3.257 -2.621 1.00 74.06 79 ALA A C 1
ATOM 640 O O . ALA A 1 79 ? 16.411 3.005 -1.420 1.00 74.06 79 ALA A O 1
ATOM 641 N N . LEU A 1 80 ? 15.657 4.037 -3.277 1.00 73.56 80 LEU A N 1
ATOM 642 C CA . LEU A 1 80 ? 14.498 4.642 -2.632 1.00 73.56 80 LEU A CA 1
ATOM 643 C C . LEU A 1 80 ? 13.581 3.557 -2.074 1.00 73.56 80 LEU A C 1
ATOM 645 O O . LEU A 1 80 ? 13.284 3.573 -0.885 1.00 73.56 80 LEU A O 1
ATOM 649 N N . VAL A 1 81 ? 13.181 2.583 -2.890 1.00 76.38 81 VAL A N 1
ATOM 650 C CA . VAL A 1 81 ? 12.240 1.545 -2.461 1.00 76.38 81 VAL A CA 1
ATOM 651 C C . VAL A 1 81 ? 12.819 0.667 -1.353 1.00 76.38 81 VAL A C 1
ATOM 653 O O . VAL A 1 81 ? 12.116 0.371 -0.388 1.00 76.38 81 VAL A O 1
ATOM 656 N N . VAL A 1 82 ? 14.109 0.328 -1.411 1.00 77.44 82 VAL A N 1
ATOM 657 C CA . VAL A 1 82 ? 14.797 -0.367 -0.311 1.00 77.44 82 VAL A CA 1
ATOM 658 C C . VAL A 1 82 ? 14.780 0.476 0.967 1.00 77.44 82 VAL A C 1
ATOM 660 O O . VAL A 1 82 ? 14.496 -0.058 2.039 1.00 77.44 82 VAL A O 1
ATOM 663 N N . ALA A 1 83 ? 15.008 1.789 0.881 1.00 79.75 83 ALA A N 1
ATOM 664 C CA . ALA A 1 83 ? 14.907 2.672 2.040 1.00 79.75 83 ALA A CA 1
ATOM 665 C C . ALA A 1 83 ? 13.479 2.700 2.617 1.00 79.75 83 ALA A C 1
ATOM 667 O O . ALA A 1 83 ? 13.311 2.604 3.835 1.00 79.75 83 ALA A O 1
ATOM 668 N N . LEU A 1 84 ? 12.449 2.749 1.762 1.00 76.81 84 LEU A N 1
ATOM 669 C CA . LEU A 1 84 ? 11.046 2.669 2.187 1.00 76.81 84 LEU A CA 1
ATOM 670 C C . LEU A 1 84 ? 10.740 1.324 2.859 1.00 76.81 84 LEU A C 1
ATOM 672 O O . LEU A 1 84 ? 10.059 1.286 3.884 1.00 76.81 84 LEU A O 1
ATOM 676 N N . PHE A 1 85 ? 11.271 0.226 2.317 1.00 79.12 85 PHE A N 1
ATOM 677 C CA . PHE A 1 85 ? 11.134 -1.117 2.875 1.00 79.12 85 PHE A CA 1
ATOM 678 C C . PHE A 1 85 ? 11.756 -1.220 4.271 1.00 79.12 85 PHE A C 1
ATOM 680 O O . PHE A 1 85 ? 11.092 -1.656 5.215 1.00 79.12 85 PHE A O 1
ATOM 687 N N . VAL A 1 86 ? 12.998 -0.754 4.432 1.00 82.19 86 VAL A N 1
ATOM 688 C CA . VAL A 1 86 ? 13.696 -0.725 5.726 1.00 82.19 86 VAL A CA 1
ATOM 689 C C . VAL A 1 86 ? 12.946 0.148 6.732 1.00 82.19 86 VAL A C 1
ATOM 691 O O . VAL A 1 86 ? 12.740 -0.272 7.872 1.00 82.19 86 VAL A O 1
ATOM 694 N N . LEU A 1 87 ? 12.473 1.326 6.316 1.00 79.88 87 LEU A N 1
ATOM 695 C CA . LEU A 1 87 ? 11.675 2.213 7.163 1.00 79.88 87 LEU A CA 1
ATOM 696 C C . LEU A 1 87 ? 10.358 1.551 7.599 1.00 79.88 87 LEU A C 1
ATOM 698 O O . LEU A 1 87 ? 9.964 1.644 8.766 1.00 79.88 87 LEU A O 1
ATOM 702 N N . GLY A 1 88 ? 9.697 0.838 6.685 1.00 77.12 88 GLY A N 1
ATOM 703 C CA . GLY A 1 88 ? 8.494 0.065 6.973 1.00 77.12 88 GLY A CA 1
ATOM 704 C C . GLY A 1 88 ? 8.748 -1.026 8.013 1.00 77.12 88 GLY A C 1
ATOM 705 O O . GLY A 1 88 ? 8.044 -1.085 9.023 1.00 77.12 88 GLY A O 1
ATOM 706 N N . LEU A 1 89 ? 9.799 -1.830 7.831 1.00 81.00 89 LEU A N 1
ATOM 707 C CA . LEU A 1 89 ? 10.199 -2.857 8.797 1.00 81.00 89 LEU A CA 1
ATOM 708 C C . LEU A 1 89 ? 10.557 -2.270 10.166 1.00 81.00 89 LEU A C 1
ATOM 710 O O . LEU A 1 89 ? 10.113 -2.794 11.189 1.00 81.00 89 LEU A O 1
ATOM 714 N N . ALA A 1 90 ? 11.307 -1.167 10.206 1.00 82.50 90 ALA A N 1
ATOM 715 C CA . ALA A 1 90 ? 11.668 -0.491 11.450 1.00 82.50 90 ALA A CA 1
ATOM 716 C C . ALA A 1 90 ? 10.427 0.010 12.207 1.00 82.50 90 ALA A C 1
ATOM 718 O O . ALA A 1 90 ? 10.316 -0.166 13.425 1.00 82.50 90 ALA A O 1
ATOM 719 N N . THR A 1 91 ? 9.454 0.569 11.481 1.00 76.62 91 THR A N 1
ATOM 720 C CA . THR A 1 91 ? 8.184 1.040 12.052 1.00 76.62 91 THR A CA 1
ATOM 721 C C . THR A 1 91 ? 7.397 -0.117 12.670 1.00 76.62 91 THR A C 1
ATOM 723 O O . THR A 1 91 ? 6.907 -0.013 13.795 1.00 76.62 91 THR A O 1
ATOM 726 N N . VAL A 1 92 ? 7.334 -1.259 11.980 1.00 76.81 92 VAL A N 1
ATOM 727 C CA . VAL A 1 92 ? 6.680 -2.475 12.486 1.00 76.81 92 VAL A CA 1
ATOM 728 C C . VAL A 1 92 ? 7.404 -3.010 13.717 1.00 76.81 92 VAL A C 1
ATOM 730 O O . VAL A 1 92 ? 6.763 -3.252 14.736 1.00 76.81 92 VAL A O 1
ATOM 733 N N . ALA A 1 93 ? 8.729 -3.146 13.669 1.00 81.00 93 ALA A N 1
ATOM 734 C CA . ALA A 1 93 ? 9.521 -3.636 14.794 1.00 81.00 93 ALA A CA 1
ATOM 735 C C . ALA A 1 93 ? 9.324 -2.773 16.054 1.00 81.00 93 ALA A C 1
ATOM 737 O O . ALA A 1 93 ? 9.187 -3.303 17.158 1.00 81.00 93 ALA A O 1
ATOM 738 N N . SER A 1 94 ? 9.235 -1.449 15.891 1.00 76.06 94 SER A N 1
ATOM 739 C CA . SER A 1 94 ? 8.919 -0.515 16.977 1.00 76.06 94 SER A CA 1
ATOM 740 C C . SER A 1 94 ? 7.518 -0.754 17.559 1.00 76.06 94 SER A C 1
ATOM 742 O O . SER A 1 94 ? 7.347 -0.866 18.777 1.00 76.06 94 SER A O 1
ATOM 744 N N . LEU A 1 95 ? 6.507 -0.940 16.704 1.00 72.12 95 LEU A N 1
ATOM 745 C CA . LEU A 1 95 ? 5.135 -1.231 17.138 1.00 72.12 95 LEU A CA 1
ATOM 746 C C . LEU A 1 95 ? 5.028 -2.561 17.891 1.00 72.12 95 LEU A C 1
ATOM 748 O O . LEU A 1 95 ? 4.321 -2.635 18.897 1.00 72.12 95 LEU A O 1
ATOM 752 N N . TRP A 1 96 ? 5.766 -3.586 17.463 1.00 72.00 96 TRP A N 1
ATOM 753 C CA . TRP A 1 96 ? 5.802 -4.885 18.140 1.00 72.00 96 TRP A CA 1
ATOM 754 C C . TRP A 1 96 ? 6.392 -4.793 19.552 1.00 72.00 96 TRP A C 1
ATOM 756 O O . TRP A 1 96 ? 5.859 -5.410 20.476 1.00 72.00 96 TRP A O 1
ATOM 766 N N . ARG A 1 97 ? 7.427 -3.967 19.761 1.00 70.50 97 ARG A N 1
ATOM 767 C CA . ARG A 1 97 ? 8.018 -3.740 21.095 1.00 70.50 97 ARG A CA 1
ATOM 768 C C . ARG A 1 97 ? 7.060 -3.054 22.065 1.00 70.50 97 ARG A C 1
ATOM 770 O O . ARG A 1 97 ? 7.083 -3.346 23.254 1.00 70.50 97 ARG A O 1
ATOM 777 N N . THR A 1 98 ? 6.184 -2.180 21.571 1.00 64.19 98 THR A N 1
ATOM 778 C CA . THR A 1 98 ? 5.260 -1.411 22.427 1.00 64.19 98 THR A CA 1
ATOM 779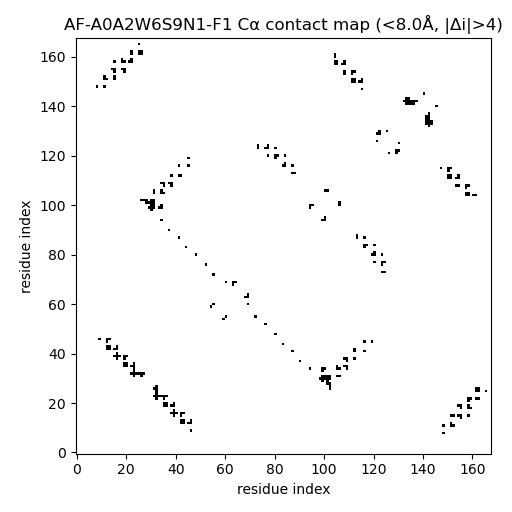 C C . THR A 1 98 ? 4.027 -2.195 22.892 1.00 64.19 98 THR A C 1
ATOM 781 O O . THR A 1 98 ? 3.157 -1.614 23.537 1.00 64.19 98 THR A O 1
ATOM 784 N N . ARG A 1 99 ? 3.908 -3.497 22.561 1.00 62.59 99 ARG A N 1
ATOM 785 C CA . ARG A 1 99 ? 2.700 -4.322 22.791 1.00 62.59 99 ARG A CA 1
ATOM 786 C C . ARG A 1 99 ? 1.397 -3.624 22.371 1.00 62.59 99 ARG A C 1
ATOM 788 O O . ARG A 1 99 ? 0.318 -3.985 22.834 1.00 62.59 99 ARG A O 1
ATOM 795 N N . ALA A 1 100 ? 1.472 -2.684 21.426 1.00 58.12 100 ALA A N 1
ATOM 796 C CA . ALA A 1 100 ? 0.348 -1.927 20.875 1.00 58.12 100 ALA A CA 1
ATOM 797 C C . ALA A 1 100 ? -0.539 -2.789 19.956 1.00 58.12 100 ALA A C 1
ATOM 799 O O . ALA A 1 100 ? -1.140 -2.313 18.995 1.00 58.12 100 ALA A O 1
ATOM 800 N N . VAL A 1 101 ? -0.603 -4.090 20.221 1.00 56.44 101 VAL A N 1
ATOM 801 C CA . VAL A 1 101 ? -1.182 -5.084 19.340 1.00 56.44 101 VAL A CA 1
ATOM 802 C C . VAL A 1 101 ? -2.661 -5.221 19.710 1.00 56.44 101 VAL A C 1
ATOM 804 O O . VAL A 1 101 ? -3.082 -6.162 20.369 1.00 56.44 101 VAL A O 1
ATOM 807 N N . GLY A 1 102 ? -3.472 -4.250 19.303 1.00 58.62 102 GLY A N 1
ATOM 808 C CA . GLY A 1 102 ? -4.932 -4.294 19.418 1.00 58.62 102 GLY A CA 1
ATOM 809 C C . GLY A 1 102 ? -5.593 -4.411 18.043 1.00 58.62 102 GLY A C 1
ATOM 810 O O . GLY A 1 102 ? -5.107 -3.813 17.090 1.00 58.62 102 GLY A O 1
ATOM 811 N N . GLY A 1 103 ? -6.686 -5.176 17.936 1.00 65.38 103 GLY A N 1
ATOM 812 C CA . GLY A 1 103 ? -7.515 -5.300 16.724 1.00 65.38 103 GLY A CA 1
ATOM 813 C C . GLY A 1 103 ? -6.979 -6.275 15.665 1.00 65.38 103 GLY A C 1
ATOM 814 O O . GLY A 1 103 ? -5.972 -6.011 15.010 1.00 65.38 103 GLY A O 1
ATOM 815 N N . GLY A 1 104 ? -7.679 -7.399 15.456 1.00 81.88 104 GLY A N 1
ATOM 816 C CA . GLY A 1 104 ? -7.301 -8.414 14.460 1.00 81.88 104 GLY A CA 1
ATOM 817 C C . GLY A 1 104 ? -7.247 -7.871 13.029 1.00 81.88 104 GLY A C 1
ATOM 818 O O . GLY A 1 104 ? -6.321 -8.189 12.285 1.00 81.88 104 GLY A O 1
ATOM 819 N N . ASP A 1 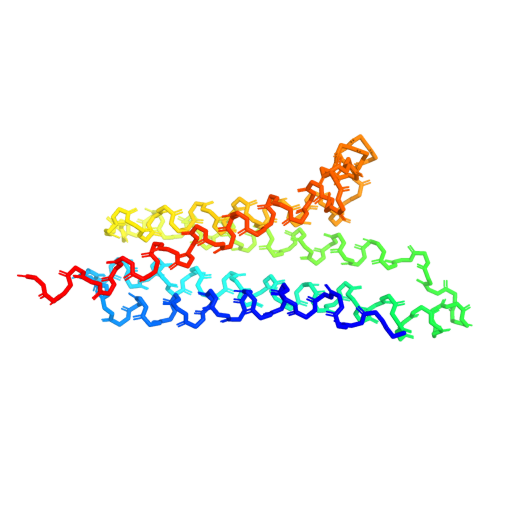105 ? -8.176 -6.986 12.671 1.00 88.94 105 ASP A N 1
ATOM 820 C CA . ASP A 1 105 ? -8.248 -6.415 11.322 1.00 88.94 105 ASP A CA 1
ATOM 821 C C . ASP A 1 105 ? -7.134 -5.400 11.048 1.00 88.94 105 ASP A C 1
ATOM 823 O O . ASP A 1 105 ? -6.541 -5.433 9.973 1.00 88.94 105 ASP A O 1
ATOM 827 N N . ALA A 1 106 ? -6.753 -4.582 12.035 1.00 88.00 106 ALA A N 1
ATOM 828 C CA . ALA A 1 106 ? -5.643 -3.636 11.898 1.00 88.00 106 ALA A CA 1
ATOM 829 C C . ALA A 1 106 ? -4.296 -4.355 11.693 1.00 88.00 106 ALA A C 1
ATOM 831 O O . ALA A 1 106 ? -3.480 -3.946 10.868 1.00 88.00 106 ALA A O 1
ATOM 832 N N . ARG A 1 107 ? -4.071 -5.478 12.395 1.00 87.31 107 ARG A N 1
ATOM 833 C CA . ARG A 1 107 ? -2.873 -6.316 12.195 1.00 87.31 107 ARG A CA 1
ATOM 834 C C . ARG A 1 107 ? -2.844 -6.952 10.804 1.00 87.31 107 ARG A C 1
ATOM 836 O O . ARG A 1 107 ? -1.795 -6.963 10.166 1.00 87.31 107 ARG A O 1
ATOM 843 N N . ARG A 1 108 ? -3.983 -7.472 10.333 1.00 90.81 108 ARG A N 1
ATOM 844 C CA . ARG A 1 108 ? -4.112 -8.042 8.981 1.00 90.81 108 ARG A CA 1
ATOM 845 C C . ARG A 1 108 ? -3.857 -6.980 7.913 1.00 90.81 108 ARG A C 1
ATOM 847 O O . ARG A 1 108 ? -3.112 -7.240 6.976 1.00 90.81 108 ARG A O 1
ATOM 854 N N . ALA A 1 109 ? -4.407 -5.779 8.087 1.00 92.31 109 ALA A N 1
ATOM 855 C CA . ALA A 1 109 ? -4.179 -4.657 7.183 1.00 92.31 109 ALA A CA 1
ATOM 856 C C . ALA A 1 109 ? -2.699 -4.252 7.140 1.00 92.31 109 ALA A C 1
ATOM 858 O O . ALA A 1 109 ? -2.161 -4.027 6.059 1.00 92.31 109 ALA A O 1
ATOM 859 N N . LEU A 1 110 ? -2.014 -4.243 8.289 1.00 90.88 110 LEU A N 1
ATOM 860 C CA . LEU A 1 110 ? -0.571 -4.007 8.341 1.00 90.88 110 LEU A CA 1
ATOM 861 C C . LEU A 1 110 ? 0.223 -5.092 7.607 1.00 90.88 110 LEU A C 1
ATOM 863 O O . LEU A 1 110 ? 1.105 -4.761 6.823 1.00 90.88 110 LEU A O 1
ATOM 867 N N . ALA A 1 111 ? -0.106 -6.370 7.805 1.00 90.31 111 ALA A N 1
ATOM 868 C CA . ALA A 1 111 ? 0.549 -7.461 7.084 1.00 90.31 111 ALA A CA 1
ATOM 869 C C . ALA A 1 111 ? 0.375 -7.328 5.560 1.00 90.31 111 ALA A C 1
ATOM 871 O O . ALA A 1 111 ? 1.338 -7.494 4.815 1.00 90.31 111 ALA A O 1
ATOM 872 N N . LEU A 1 112 ? -0.824 -6.958 5.100 1.00 93.69 112 LEU A N 1
ATOM 873 C CA . LEU A 1 112 ? -1.100 -6.707 3.683 1.00 93.69 112 LEU A CA 1
ATOM 874 C C . LEU A 1 112 ? -0.336 -5.490 3.146 1.00 93.69 112 LEU A C 1
ATOM 876 O O . LEU A 1 112 ? 0.196 -5.554 2.041 1.00 93.69 112 LEU A O 1
ATOM 880 N N . ALA A 1 113 ? -0.229 -4.405 3.919 1.00 91.94 113 ALA A N 1
ATOM 881 C CA . ALA A 1 113 ? 0.547 -3.226 3.531 1.00 91.94 113 ALA A CA 1
ATOM 882 C C . ALA A 1 113 ? 2.049 -3.540 3.412 1.00 91.94 113 ALA A C 1
ATOM 884 O O . ALA A 1 113 ? 2.712 -3.059 2.496 1.00 91.94 113 ALA A O 1
ATOM 885 N N . LEU A 1 114 ? 2.585 -4.392 4.291 1.00 90.25 114 LEU A N 1
ATOM 886 C CA . LEU A 1 114 ? 3.970 -4.864 4.200 1.00 90.25 114 LEU A CA 1
ATOM 887 C C . LEU A 1 114 ? 4.186 -5.808 3.019 1.00 90.25 114 LEU A C 1
ATOM 889 O O . LEU A 1 114 ? 5.202 -5.699 2.340 1.00 90.25 114 LEU A O 1
ATOM 893 N N . ALA A 1 115 ? 3.232 -6.700 2.741 1.00 90.69 115 ALA A N 1
ATOM 894 C CA . ALA A 1 115 ? 3.274 -7.543 1.549 1.00 90.69 115 ALA A CA 1
ATOM 895 C C . ALA A 1 115 ? 3.263 -6.693 0.269 1.00 90.69 115 ALA A C 1
ATOM 897 O O . ALA A 1 115 ? 4.013 -6.973 -0.662 1.00 90.69 115 ALA A O 1
ATOM 898 N N . LEU A 1 116 ? 2.473 -5.616 0.248 1.00 91.81 116 LEU A N 1
ATOM 899 C CA . LEU A 1 116 ? 2.435 -4.654 -0.851 1.00 91.81 116 LEU A CA 1
ATOM 900 C C . LEU A 1 116 ? 3.763 -3.899 -1.008 1.00 91.81 116 LEU A C 1
ATOM 902 O O . LEU A 1 116 ? 4.251 -3.741 -2.123 1.00 91.81 116 LEU A O 1
ATOM 906 N N . LEU A 1 117 ? 4.385 -3.497 0.103 1.00 88.69 117 LEU A N 1
ATOM 907 C CA . LEU A 1 117 ? 5.704 -2.860 0.108 1.00 88.69 117 LEU A CA 1
ATOM 908 C C . LEU A 1 117 ? 6.811 -3.800 -0.383 1.00 88.69 117 LEU A C 1
ATOM 910 O O . LEU A 1 117 ? 7.655 -3.399 -1.183 1.00 88.69 117 LEU A O 1
ATOM 914 N N . ALA A 1 118 ? 6.788 -5.062 0.047 1.00 85.81 118 ALA A N 1
ATOM 915 C CA . ALA A 1 118 ? 7.697 -6.093 -0.444 1.00 85.81 118 ALA A CA 1
ATOM 916 C C . ALA A 1 118 ? 7.496 -6.343 -1.946 1.00 85.81 118 ALA A C 1
ATOM 918 O O . ALA A 1 118 ? 8.464 -6.393 -2.701 1.00 85.81 118 ALA A O 1
ATOM 919 N N . PHE A 1 119 ? 6.242 -6.433 -2.394 1.00 87.81 119 PHE A N 1
ATOM 920 C CA . PHE A 1 119 ? 5.897 -6.576 -3.805 1.00 87.81 119 PHE A CA 1
ATOM 921 C C . PHE A 1 119 ? 6.429 -5.408 -4.651 1.00 87.81 119 PHE A C 1
ATOM 923 O O . PHE A 1 119 ? 7.066 -5.641 -5.680 1.00 87.81 119 PHE A O 1
ATOM 930 N N . ALA A 1 120 ? 6.241 -4.165 -4.195 1.00 84.94 120 ALA A N 1
ATOM 931 C CA . ALA A 1 120 ? 6.791 -2.979 -4.854 1.00 84.94 120 ALA A CA 1
ATOM 932 C C . ALA A 1 120 ? 8.329 -3.012 -4.905 1.00 84.94 120 ALA A C 1
ATOM 934 O O . ALA A 1 120 ? 8.920 -2.744 -5.948 1.00 84.94 120 ALA A O 1
ATOM 935 N N . SER A 1 121 ? 8.975 -3.446 -3.819 1.00 80.62 121 SER A N 1
ATOM 936 C CA . SER A 1 121 ? 10.436 -3.587 -3.726 1.00 80.62 121 SER A CA 1
ATOM 937 C C . SER A 1 121 ? 11.000 -4.586 -4.722 1.00 80.62 121 SER A C 1
ATOM 939 O O . SER A 1 121 ? 11.965 -4.291 -5.423 1.00 80.62 121 SER A O 1
ATOM 941 N N . ILE A 1 122 ? 10.367 -5.752 -4.834 1.00 80.75 122 ILE A N 1
ATOM 942 C CA . ILE A 1 122 ? 10.768 -6.778 -5.795 1.00 80.75 122 ILE A CA 1
ATOM 943 C C . ILE A 1 122 ? 10.661 -6.246 -7.231 1.00 80.75 122 ILE A C 1
ATOM 945 O O . ILE A 1 122 ? 11.582 -6.454 -8.023 1.00 80.75 122 ILE A O 1
ATOM 949 N N . ARG A 1 123 ? 9.583 -5.514 -7.551 1.00 81.62 123 ARG A N 1
ATOM 950 C CA . ARG A 1 123 ? 9.408 -4.899 -8.875 1.00 81.62 123 ARG A CA 1
ATOM 951 C C . ARG A 1 123 ? 10.461 -3.824 -9.153 1.00 81.62 123 ARG A C 1
ATOM 953 O O . ARG A 1 123 ? 10.982 -3.762 -10.261 1.00 81.62 123 ARG A O 1
ATOM 960 N N . ALA A 1 124 ? 10.797 -3.004 -8.160 1.00 75.81 124 ALA A N 1
ATOM 961 C CA . ALA A 1 124 ? 11.777 -1.930 -8.313 1.00 75.81 124 ALA A CA 1
ATOM 962 C C . ALA A 1 124 ? 13.196 -2.457 -8.591 1.00 75.81 124 ALA A C 1
ATOM 964 O O . ALA A 1 124 ? 13.932 -1.873 -9.385 1.00 75.81 124 ALA A O 1
ATOM 965 N N . VAL A 1 125 ? 13.573 -3.588 -7.984 1.00 73.62 125 VAL A N 1
ATOM 966 C CA . VAL A 1 125 ? 14.870 -4.248 -8.228 1.00 73.62 125 VAL A CA 1
ATOM 967 C C . VAL A 1 125 ? 14.907 -4.958 -9.594 1.00 73.62 125 VAL A C 1
ATOM 969 O O . VAL A 1 125 ? 15.986 -5.255 -10.101 1.00 73.62 125 VAL A O 1
ATOM 972 N N . SER A 1 126 ? 13.750 -5.157 -10.239 1.00 70.00 126 SER A N 1
ATOM 973 C CA . SER A 1 126 ? 13.605 -5.754 -11.574 1.00 70.00 126 SER A CA 1
ATOM 974 C C . SER A 1 126 ? 14.323 -7.106 -11.694 1.00 70.00 126 SER A C 1
ATOM 976 O O . SER A 1 126 ? 15.154 -7.342 -12.577 1.00 70.00 126 SER A O 1
ATOM 978 N N . LEU A 1 127 ? 14.041 -8.006 -10.747 1.00 75.06 127 LEU A N 1
ATOM 979 C CA . LEU A 1 127 ? 14.569 -9.367 -10.786 1.00 75.06 127 LEU A CA 1
ATOM 980 C C . LEU A 1 127 ? 13.984 -10.092 -12.001 1.00 75.06 127 LEU A C 1
ATOM 982 O O . LEU A 1 127 ? 12.799 -10.415 -12.018 1.00 75.06 127 LEU A O 1
ATOM 986 N N . HIS A 1 128 ? 14.831 -10.385 -12.990 1.00 76.19 128 HIS A N 1
ATOM 987 C CA . HIS A 1 128 ? 14.417 -10.856 -14.317 1.00 76.19 128 HIS A CA 1
ATOM 988 C C . HIS A 1 128 ? 13.429 -12.038 -14.281 1.00 76.19 128 HIS A C 1
ATOM 990 O O . HIS A 1 128 ? 12.422 -12.040 -14.988 1.00 76.19 128 HIS A O 1
ATOM 996 N N . VAL A 1 129 ? 13.676 -13.015 -13.402 1.00 77.88 129 VAL A N 1
ATOM 997 C CA . VAL A 1 129 ? 12.795 -14.178 -13.216 1.00 77.88 129 VAL A CA 1
ATOM 998 C C . VAL A 1 129 ? 11.426 -13.762 -12.674 1.00 77.88 129 VAL A C 1
ATOM 1000 O O . VAL A 1 129 ? 10.403 -14.160 -13.226 1.00 77.88 129 VAL A O 1
ATOM 1003 N N . ILE A 1 130 ? 11.379 -12.930 -11.633 1.00 80.19 130 ILE A N 1
ATOM 1004 C CA . ILE A 1 130 ? 10.108 -12.517 -11.027 1.00 80.19 130 ILE A CA 1
ATOM 1005 C C . ILE A 1 130 ? 9.330 -11.599 -11.974 1.00 80.19 130 ILE A C 1
ATOM 1007 O O . ILE A 1 130 ? 8.121 -11.766 -12.129 1.00 80.19 130 ILE A O 1
ATOM 1011 N N . ASP A 1 131 ? 10.013 -10.694 -12.671 1.00 80.19 131 ASP A N 1
ATOM 1012 C CA . ASP A 1 131 ? 9.391 -9.801 -13.649 1.00 80.19 131 ASP A CA 1
ATOM 1013 C C . ASP A 1 131 ? 8.701 -10.580 -14.774 1.00 80.19 131 ASP A C 1
ATOM 1015 O O . ASP A 1 131 ? 7.588 -10.225 -15.166 1.00 80.19 131 ASP A O 1
ATOM 1019 N N . SER A 1 132 ? 9.313 -11.668 -15.258 1.00 83.81 132 SER A N 1
ATOM 1020 C CA . SER A 1 132 ? 8.707 -12.526 -16.284 1.00 83.81 132 SER A CA 1
ATOM 1021 C C . SER A 1 132 ? 7.414 -13.204 -15.814 1.00 83.81 132 SER A C 1
ATOM 1023 O O . SER A 1 132 ? 6.430 -13.230 -16.553 1.00 83.81 132 SER A O 1
ATOM 1025 N N . ILE A 1 133 ? 7.364 -13.660 -14.558 1.00 84.94 133 ILE A N 1
ATOM 1026 C CA . ILE A 1 133 ? 6.151 -14.230 -13.954 1.00 84.94 133 ILE A CA 1
ATOM 1027 C C . ILE A 1 133 ? 5.086 -13.139 -13.789 1.00 84.94 133 ILE A C 1
ATOM 1029 O O . ILE A 1 133 ? 3.920 -13.328 -14.125 1.00 84.94 133 ILE A O 1
ATOM 1033 N N . LEU A 1 134 ? 5.471 -11.960 -13.307 1.00 84.31 134 LEU A N 1
ATOM 1034 C CA . LEU A 1 134 ? 4.553 -10.839 -13.093 1.00 84.31 134 LEU A CA 1
ATOM 1035 C C . LEU A 1 134 ? 4.039 -10.208 -14.397 1.00 84.31 134 LEU A C 1
ATOM 1037 O O . LEU A 1 134 ? 3.002 -9.532 -14.391 1.00 84.31 134 LEU A O 1
ATOM 1041 N N . ALA A 1 135 ? 4.739 -10.442 -15.509 1.00 85.44 135 ALA A N 1
ATOM 1042 C CA . ALA A 1 135 ? 4.330 -10.074 -16.857 1.00 85.44 135 ALA A CA 1
ATOM 1043 C C . ALA A 1 135 ? 3.342 -11.068 -17.497 1.00 85.44 135 ALA A C 1
ATOM 1045 O O . ALA A 1 135 ? 2.831 -10.782 -18.584 1.00 85.44 135 ALA A O 1
ATOM 1046 N N . LEU A 1 136 ? 3.025 -12.192 -16.837 1.00 88.50 136 LEU A N 1
ATOM 1047 C CA . LEU A 1 136 ? 1.991 -13.117 -17.302 1.00 88.50 136 LEU A CA 1
ATOM 1048 C C . LEU A 1 136 ? 0.642 -12.399 -17.422 1.00 88.50 136 LE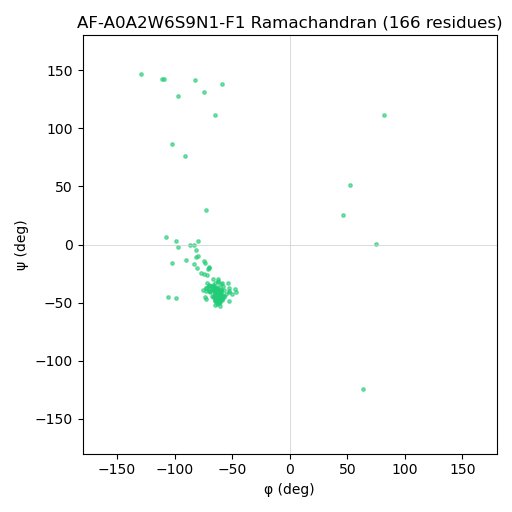U A C 1
ATOM 1050 O O . LEU A 1 136 ? 0.252 -11.597 -16.568 1.00 88.50 136 LEU A O 1
ATOM 1054 N N . ARG A 1 137 ? -0.081 -12.691 -18.504 1.00 86.25 137 ARG A N 1
AT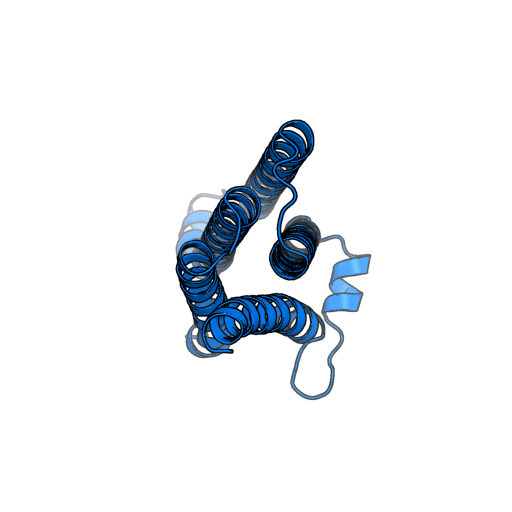OM 1055 C CA . ARG A 1 137 ? -1.403 -12.125 -18.780 1.00 86.25 137 ARG A CA 1
ATOM 1056 C C . ARG A 1 137 ? -2.490 -13.097 -18.342 1.00 86.25 137 ARG A C 1
ATOM 1058 O O . ARG A 1 137 ? -2.508 -14.246 -18.766 1.00 86.25 137 ARG A O 1
ATOM 1065 N N . LEU A 1 138 ? -3.422 -12.600 -17.540 1.00 83.31 138 LEU A N 1
ATOM 1066 C CA . LEU A 1 138 ? -4.699 -13.234 -17.241 1.00 83.31 138 LEU A CA 1
ATOM 1067 C C . LEU A 1 138 ? -5.767 -12.508 -18.071 1.00 83.31 138 LEU A C 1
ATOM 1069 O O . LEU A 1 138 ? -6.344 -11.506 -17.645 1.00 83.31 138 LEU A O 1
ATOM 1073 N N . GLY A 1 139 ? -5.952 -12.958 -19.315 1.00 86.75 139 GLY A N 1
ATOM 1074 C CA . GLY A 1 139 ? -6.792 -12.271 -20.299 1.00 86.75 139 GLY A CA 1
ATOM 1075 C C . GLY A 1 139 ? -6.238 -10.877 -20.650 1.00 86.75 139 GLY A C 1
ATOM 1076 O O . GLY A 1 139 ? -5.078 -10.775 -21.061 1.00 86.75 139 GLY A O 1
ATOM 1077 N N . PRO A 1 140 ? -7.019 -9.786 -20.498 1.00 84.56 140 PRO A N 1
ATOM 1078 C CA . PRO A 1 140 ? -6.552 -8.432 -20.805 1.00 84.56 140 PRO A CA 1
ATOM 1079 C C . PRO A 1 140 ? -5.675 -7.815 -19.699 1.00 84.56 140 PRO A C 1
ATOM 1081 O O . PRO A 1 140 ? -5.084 -6.757 -19.918 1.00 84.56 140 PRO A O 1
ATOM 1084 N N . VAL A 1 141 ? -5.579 -8.443 -18.519 1.00 84.50 141 VAL A N 1
ATOM 1085 C CA . VAL A 1 141 ? -4.914 -7.876 -17.334 1.00 84.50 141 VAL A CA 1
ATOM 1086 C C . VAL A 1 141 ? -3.605 -8.610 -17.042 1.00 84.50 141 VAL A C 1
ATOM 1088 O O . VAL A 1 141 ? -3.501 -9.822 -17.194 1.00 84.50 141 VAL A O 1
ATOM 1091 N N . LEU A 1 142 ? -2.583 -7.875 -16.609 1.00 87.38 142 LEU A N 1
ATOM 1092 C CA . LEU A 1 142 ? -1.304 -8.449 -16.180 1.00 87.38 142 LEU A CA 1
ATOM 1093 C C . LEU A 1 142 ? -1.398 -8.938 -14.731 1.00 87.38 142 LEU A C 1
ATOM 1095 O O . LEU A 1 142 ? -1.985 -8.253 -13.891 1.00 87.38 142 LEU A O 1
ATOM 1099 N N . LEU A 1 143 ? -0.765 -10.071 -14.420 1.00 88.00 143 LEU A N 1
ATOM 1100 C CA . LEU A 1 143 ? -0.768 -10.681 -13.088 1.00 88.00 143 LEU A CA 1
ATOM 1101 C C . LEU A 1 143 ? -0.335 -9.689 -12.000 1.00 88.00 143 LEU A C 1
ATOM 1103 O O . LEU A 1 143 ? -0.970 -9.612 -10.950 1.00 88.00 143 LEU A O 1
ATOM 1107 N N . ARG A 1 144 ? 0.671 -8.850 -12.282 1.00 87.94 144 ARG A N 1
ATOM 1108 C CA . ARG A 1 144 ? 1.108 -7.781 -11.367 1.00 87.94 144 ARG A CA 1
ATOM 1109 C C . ARG A 1 144 ? -0.025 -6.862 -10.907 1.00 87.94 144 ARG A C 1
ATOM 1111 O O . ARG A 1 144 ? -0.082 -6.495 -9.741 1.00 87.94 144 ARG A O 1
ATOM 1118 N N . HIS A 1 145 ? -0.931 -6.502 -11.815 1.00 88.50 145 HIS A N 1
ATOM 1119 C CA . HIS A 1 145 ? -2.042 -5.606 -11.515 1.00 88.50 145 HIS A CA 1
ATOM 1120 C C . HIS A 1 145 ? -3.094 -6.312 -10.664 1.00 88.50 145 HIS A C 1
ATOM 1122 O O . HIS A 1 145 ? -3.660 -5.699 -9.765 1.00 88.50 145 HIS A O 1
ATOM 1128 N N . VAL A 1 146 ? -3.326 -7.602 -10.925 1.00 91.38 146 VAL A N 1
ATOM 1129 C CA . VAL A 1 146 ? -4.249 -8.429 -10.140 1.00 91.38 146 VAL A CA 1
ATOM 1130 C C . VAL A 1 146 ? -3.758 -8.542 -8.699 1.00 91.38 146 VAL A C 1
ATOM 1132 O O . VAL A 1 146 ? -4.511 -8.235 -7.781 1.00 91.38 146 VAL A O 1
ATOM 1135 N N . VAL A 1 147 ? -2.489 -8.908 -8.495 1.00 91.50 147 VAL A N 1
ATOM 1136 C CA . VAL A 1 147 ? -1.887 -9.024 -7.156 1.00 91.50 147 VAL A CA 1
ATOM 1137 C C . VAL A 1 147 ? -1.967 -7.695 -6.403 1.00 91.50 147 VAL A C 1
ATOM 1139 O O . VAL A 1 147 ? -2.413 -7.657 -5.258 1.00 91.50 147 VAL A O 1
ATOM 1142 N N . GLU A 1 148 ? -1.595 -6.595 -7.057 1.00 91.81 148 GLU A N 1
ATOM 1143 C CA . GLU A 1 148 ? -1.608 -5.268 -6.444 1.00 91.81 148 GLU A CA 1
ATOM 1144 C C . GLU A 1 148 ? -3.022 -4.829 -6.027 1.00 91.81 148 GLU A C 1
ATOM 1146 O O . GLU A 1 148 ? -3.231 -4.392 -4.894 1.00 91.81 148 GLU A O 1
ATOM 1151 N N . LEU A 1 149 ? -4.015 -5.000 -6.909 1.00 92.19 149 LEU A N 1
ATOM 1152 C CA . LEU A 1 149 ? -5.410 -4.660 -6.614 1.00 92.19 149 LEU A CA 1
ATOM 1153 C C . LEU A 1 149 ? -6.009 -5.554 -5.527 1.00 92.19 149 LEU A C 1
ATOM 1155 O O . LEU A 1 149 ? -6.778 -5.061 -4.704 1.00 92.19 149 LEU A O 1
ATOM 1159 N N . LEU A 1 150 ? -5.653 -6.840 -5.484 1.00 94.06 150 LEU A N 1
ATOM 1160 C CA . LEU A 1 150 ? -6.103 -7.750 -4.429 1.00 94.06 150 LEU A CA 1
ATOM 1161 C C . LEU A 1 150 ? -5.571 -7.328 -3.058 1.00 94.06 150 LEU A C 1
ATOM 1163 O O . LEU A 1 150 ? -6.334 -7.309 -2.089 1.00 94.06 150 LEU A O 1
ATOM 1167 N N . LEU A 1 151 ? -4.293 -6.953 -2.969 1.00 94.50 151 LEU A N 1
ATOM 1168 C CA . LEU A 1 151 ? -3.685 -6.487 -1.722 1.00 94.50 151 LEU A CA 1
ATOM 1169 C C . LEU A 1 151 ? -4.322 -5.175 -1.244 1.00 94.50 151 LEU A C 1
ATOM 1171 O O . LEU A 1 151 ? -4.801 -5.104 -0.111 1.00 94.50 151 LEU A O 1
ATOM 1175 N N . VAL A 1 152 ? -4.400 -4.163 -2.115 1.00 94.75 152 VAL A N 1
ATOM 1176 C CA . VAL A 1 152 ? -5.003 -2.859 -1.783 1.00 94.75 152 VAL A CA 1
ATOM 1177 C C . VAL A 1 152 ? -6.494 -3.004 -1.464 1.00 94.75 152 VAL A C 1
ATOM 1179 O O . VAL A 1 152 ? -6.971 -2.477 -0.458 1.00 94.75 152 VAL A O 1
ATOM 1182 N N . GLY A 1 153 ? -7.233 -3.772 -2.267 1.00 95.31 153 GLY A N 1
ATOM 1183 C CA . GLY A 1 153 ? -8.655 -4.038 -2.060 1.00 95.31 153 GLY A CA 1
ATOM 1184 C C . GLY A 1 153 ? -8.933 -4.746 -0.734 1.00 95.31 153 GLY A C 1
ATOM 1185 O O . GLY A 1 153 ? -9.863 -4.374 -0.019 1.00 95.31 153 GLY A O 1
ATOM 1186 N N . SER A 1 154 ? -8.085 -5.701 -0.344 1.00 95.94 154 SER A N 1
ATOM 1187 C CA . SER A 1 154 ? -8.193 -6.381 0.953 1.00 95.94 154 SER A CA 1
ATOM 1188 C C . SER A 1 154 ? -7.986 -5.420 2.129 1.00 95.94 154 SER A C 1
ATOM 1190 O O . SER A 1 154 ? -8.713 -5.504 3.121 1.00 95.94 154 SER A O 1
ATOM 1192 N N . ILE A 1 155 ? -7.058 -4.461 2.013 1.00 95.44 155 ILE A N 1
ATOM 1193 C CA . ILE A 1 155 ? -6.867 -3.409 3.026 1.00 95.44 155 ILE A CA 1
ATOM 1194 C C . ILE A 1 155 ? -8.120 -2.528 3.130 1.00 95.44 155 ILE A C 1
ATOM 1196 O O . ILE A 1 155 ? -8.599 -2.287 4.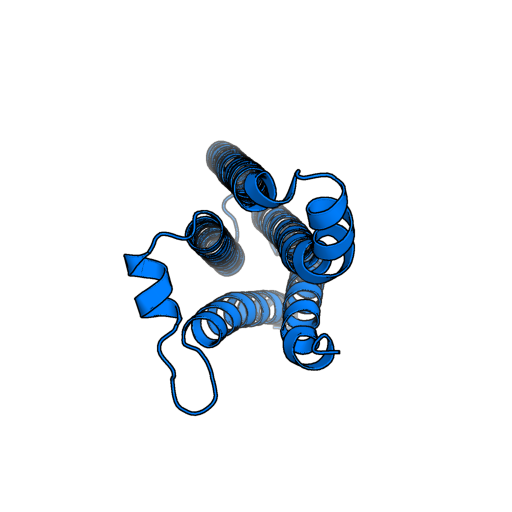240 1.00 95.44 155 ILE A O 1
ATOM 1200 N N . CYS A 1 156 ? -8.706 -2.113 1.999 1.00 95.38 156 CYS A N 1
ATOM 1201 C CA . CYS A 1 156 ? -9.964 -1.357 1.983 1.00 95.38 156 CYS A CA 1
ATOM 1202 C C . CYS A 1 156 ? -11.098 -2.111 2.692 1.00 95.38 156 CYS A C 1
ATOM 1204 O O . CYS A 1 156 ? -11.810 -1.526 3.508 1.00 95.38 156 CYS A O 1
ATOM 1206 N N . LEU A 1 157 ? -11.255 -3.412 2.422 1.00 95.19 157 LEU A N 1
ATOM 1207 C CA . LEU A 1 157 ? -12.283 -4.238 3.059 1.00 95.19 157 LEU A CA 1
ATOM 1208 C C . LEU A 1 157 ? -12.110 -4.291 4.581 1.00 95.19 157 LEU A C 1
ATOM 1210 O O . LEU A 1 157 ? -13.085 -4.124 5.313 1.00 95.19 157 LEU A O 1
ATOM 1214 N N . LEU A 1 158 ? -10.883 -4.477 5.072 1.00 93.94 158 LEU A N 1
ATOM 1215 C CA . LEU A 1 158 ? -10.595 -4.484 6.510 1.00 93.94 158 LEU A CA 1
ATOM 1216 C C . LEU A 1 158 ? -10.847 -3.114 7.159 1.00 93.94 158 LEU A C 1
ATOM 1218 O O . LEU A 1 158 ? -11.395 -3.040 8.262 1.00 93.94 158 LEU A O 1
ATOM 1222 N N . ALA A 1 159 ? -10.508 -2.026 6.463 1.00 92.56 159 ALA A N 1
ATOM 1223 C CA . ALA A 1 159 ? -10.761 -0.669 6.942 1.00 92.56 159 ALA A CA 1
ATOM 1224 C C . ALA A 1 159 ? -12.269 -0.389 7.068 1.00 92.56 159 ALA A C 1
ATOM 1226 O O . ALA A 1 159 ? -12.724 0.136 8.084 1.00 92.56 159 ALA A O 1
ATOM 1227 N N . LEU A 1 160 ? -13.066 -0.816 6.082 1.00 92.56 160 LEU A N 1
ATOM 1228 C CA . LEU A 1 160 ? -14.528 -0.692 6.111 1.00 92.56 160 LEU A CA 1
ATOM 1229 C C . LEU A 1 160 ? -15.173 -1.556 7.204 1.00 92.56 160 LEU A C 1
ATOM 1231 O O . LEU A 1 160 ? -16.115 -1.112 7.860 1.00 92.56 160 LEU A O 1
ATOM 1235 N N . ARG A 1 161 ? -14.669 -2.776 7.435 1.00 90.44 161 ARG A N 1
ATOM 1236 C CA . ARG A 1 161 ? -15.158 -3.657 8.513 1.00 90.44 161 ARG A CA 1
ATOM 1237 C C . ARG A 1 161 ? -14.929 -3.063 9.896 1.00 90.44 161 ARG A C 1
ATOM 1239 O O . ARG A 1 161 ? -15.811 -3.178 10.740 1.00 90.44 161 ARG A O 1
ATOM 1246 N N . THR A 1 162 ? -13.801 -2.382 10.089 1.00 85.69 162 THR A N 1
ATOM 1247 C CA . THR A 1 162 ? -13.493 -1.698 11.354 1.00 85.69 162 THR A CA 1
ATOM 1248 C C . THR A 1 162 ? -14.551 -0.642 11.685 1.00 85.69 162 THR A C 1
ATOM 1250 O O . THR A 1 162 ? -14.896 -0.485 12.847 1.00 85.69 162 THR A O 1
ATOM 1253 N N . GLY A 1 163 ? -15.123 0.031 10.679 1.00 67.62 163 GLY A N 1
ATOM 1254 C CA . GLY A 1 163 ? -16.177 1.023 10.902 1.00 67.62 163 GLY A CA 1
ATOM 1255 C C . GLY A 1 163 ? -17.571 0.459 11.185 1.00 67.62 163 GLY A C 1
ATOM 1256 O O . GLY A 1 163 ? -18.353 1.129 11.840 1.00 67.62 163 GLY A O 1
ATOM 1257 N N . ARG A 1 164 ? -17.877 -0.766 10.738 1.00 66.25 164 ARG A N 1
ATOM 1258 C CA . ARG A 1 164 ? -19.183 -1.417 10.975 1.00 66.25 164 ARG A CA 1
ATOM 1259 C C . ARG A 1 164 ? -19.296 -2.104 12.334 1.00 66.25 164 ARG A C 1
ATOM 1261 O O . ARG A 1 164 ? -20.395 -2.460 12.739 1.00 66.25 164 ARG A O 1
ATOM 1268 N N . ALA A 1 165 ? -18.172 -2.354 12.999 1.00 58.34 165 ALA A N 1
ATOM 1269 C CA . ALA A 1 165 ? -18.158 -2.976 14.320 1.00 58.34 165 ALA A CA 1
ATOM 1270 C C . ALA A 1 165 ? -18.612 -2.021 15.440 1.00 58.34 165 ALA A C 1
ATOM 1272 O O . ALA A 1 165 ? -18.922 -2.500 16.518 1.00 58.34 165 ALA A O 1
ATOM 1273 N N . ASP A 1 166 ? -18.650 -0.711 15.175 1.00 51.84 166 ASP A N 1
ATOM 1274 C CA . ASP A 1 166 ? -19.042 0.343 16.128 1.00 51.84 166 ASP A CA 1
ATOM 1275 C C . ASP A 1 166 ? -20.561 0.640 16.095 1.00 51.84 166 ASP A C 1
ATOM 1277 O O . ASP A 1 166 ? -21.089 1.308 16.973 1.00 51.84 166 ASP A O 1
ATOM 1281 N N . GLU A 1 167 ? -21.279 0.144 15.075 1.00 49.12 167 GLU A N 1
ATOM 1282 C CA . GLU A 1 167 ? -22.729 0.352 14.875 1.00 49.12 167 GLU A CA 1
ATOM 1283 C C . GLU A 1 167 ? -23.598 -0.829 15.368 1.00 49.12 167 GLU A C 1
ATOM 1285 O O . GLU A 1 167 ? -24.814 -0.814 15.173 1.00 49.12 167 GLU A O 1
ATOM 1290 N N . ARG A 1 168 ? -23.000 -1.872 15.959 1.00 45.31 168 ARG A N 1
ATOM 1291 C CA . ARG A 1 168 ? -23.701 -3.046 16.516 1.00 45.31 168 ARG A CA 1
ATOM 1292 C C . ARG A 1 168 ? -23.526 -3.119 18.021 1.00 45.31 168 ARG A C 1
ATOM 1294 O O . ARG A 1 168 ? -24.514 -3.504 18.678 1.00 45.31 168 ARG A O 1
#

Mean predicted aligned error: 7.82 Å

Radius of gyration: 17.43 Å; Cα contacts (8 Å, |Δi|>4): 173; chains: 1; bounding box: 47×29×46 Å

Sequence (168 aa):
MDLLRFAPFFIAYAVAALLSIRATDRAPSPGARRLWRTVAFLLALLLIEKALEQTMLFEITRLAISEGWYPYRRQIQAALVVALFVLGLATVASLWRTRAVGGGDARRALALALALLAFASIRAVSLHVIDSILALRLGPVLLRHVVELLLVGSICLLALRTGRADER

Nearest PDB structures (foldseek):
  7xgf-assembly2_D  TM=3.071E-01  e=4.597E-01  synthetic construct
  7xgg-assembly2_D  TM=2.557E-01  e=7.891E-01  synthetic construct
  8i6v-assembly1_A  TM=3.530E-01  e=3.445E+00  Saccharomyces cerevisiae S288C

pLDDT: mean 80.01, std 12.53, range [45.31, 95.94]

=== Feature glossary ===
The features interleaved in this record are:

— What the protein is —

Sequence gives the chain of amino acids in standard one-letter code (A=alanine, C=cysteine, …, Y=tyrosine), read N→C. It is the only feature that is directly encoded by the gene; all structural features are derived from the folded form of this sequence.

Database cross-references. InterPro integrates a dozen domain/family signature databases into unified entries with residue-range hits. GO terms attach function/process/location labels with evidence codes. CATH codes position the fold in a four-level structural taxonomy. Organism is the NCBI-taxonomy species name.

— Where its atoms are —

Atomic coordinates in PDBx/mmCIF format — the same representation the Protein Data Bank distributes. Each line of the _atom_site loop places one backbone atom in Cartesian space (units: ångströms, origin: arbitrary).

The six renders are orthographic views along the three Cartesian axes in both directions. Representation (cartoon, sticks, or surface) and color scheme (sequence-rainbow or by-chain) vary across proteins so the training set covers all the common visualization conventions.

— Local backbone conformation —

Eight-state secondary structure (DSSP): H is the canonical α-helix, G the tighter 3₁₀-helix, I the wider π-helix; E/B are β-structure, T and S are turns and bends, and '-' is everything else. DSSP derives these from the pattern of main-chain N–H···O=C hydrogen bonds, not from the sequence.

P-SEA three-state annotation labels each residue as helix, strand, or coil based purely on the geometry of the Cα trace. It serves as a fallback when the full backbone (and thus DSSP) is unavailable.

The φ/ψ torsion pair specifies the backbone conformation at each residue. φ rotates about the N–Cα bond, ψ about the Cα–C bond. Steric clashes forbid most of the (φ, ψ) plane — the allowed regions (α-helix basin, β-sheet basin, left-handed helix) are the Ramachandran-allowed regions.

— Global shape and packing —

The geometric summary reports three shape descriptors. Rg (radius of gyration) measures how spread out the Cα atoms are about their centre of mass; compact globular proteins have small Rg, elongated or unfolded ones large. Cα contacts (<8 Å, |i−j|>4) count long-range residue pairs in spatial proximity — high for tightly packed folds, near zero for rods or random coil. The bounding-box extents give the protein's footprint along x, y, z in Å.

Solvent-accessible surface area (SASA) is the area in Å² traced out by the centre of a 1.4 Å probe sphere (a water molecule) rolled over the protein's van der Waals surface (Shrake–Rupley / Lee–Richards construction). Buried residues have near-zero SASA; fully exposed residues can exceed 200 Å². The total SASA scales roughly with the number of surface residues.

The contact map is a binary N×N matrix image: pixel (i, j) is dark where Cα_i and Cα_j are within 8 Å and |i−j|>4. Because the |i−j|>4 filter removes local helical contacts, off-diagonal stripes parallel to the main diagonal indicate parallel β-sheets; stripes perpendicular to it indicate antiparallel β-sheets. The Ramachandran plot scatters every residue's (φ, ψ) pair against the sterically allowed regions. The PAE heatmap renders the predicted-aligned-error matrix.

— Structural neighborhood —

3Di is Foldseek's structural alphabet. Each residue is assigned one of twenty discrete states based on how its Cα sits relative to its spatial (not sequential) neighbors. Aligning 3Di strings finds structural homologs roughly as well as full 3D superposition, but orders of magnitude faster.

Nearest PDB neighbors are the top structural matches found by Foldseek when searching this structure against the entire Protein Data Bank. Each hit reports a TM-score (0 to 1; >0.5 almost always implies the same fold) and an E-value. These are *structural* homologs — they may share no detectable sequence similarity.

— Confidence and disorder —

For AlphaFold models, the B-factor field carries pLDDT — the model's own estimate of local accuracy on a 0–100 scale. Regions with pLDDT<50 should be treated as essentially unmodeled; they often correspond to intrinsically disordered segments.

Crystallographic B-factors measure how much each atom's electron density is smeared out, in Å². They rise in mobile loops and surface residues and fall in the buried interior. In AlphaFold models this column is repurposed to hold pLDDT instead.

Predicted aligned error is AlphaFold's pairwise confidence. Unlike pLDDT (per-residue), PAE is per-residue-pair and captures whether two parts of the structure are correctly placed relative to each other. Units are ångströms of expected positional error.